Protein AF-A0A7H4PL98-F1 (afdb_monomer_lite)

Foldseek 3Di:
DEDEFEAAPVQGDCVNDDAAPFEWEADPVGTDTDGDTPPPPPLVPDQKYFYFHWYPDVVIDTGTDIDGDDD

Secondary structure (DSSP, 8-state):
-EEEE--BTTTBSGGG----S-EEEEETTEEEEE------TTGGG-SEEEEEEEESSSSPPEEEEEE----

pLDDT: mean 91.4, std 8.31, range [64.06, 97.88]

Structure (mmCIF, N/CA/C/O backbone):
data_AF-A0A7H4PL98-F1
#
_entry.id   AF-A0A7H4PL98-F1
#
loop_
_atom_site.group_PDB
_atom_site.id
_atom_site.type_symbol
_atom_site.label_atom_id
_atom_site.label_alt_id
_atom_site.label_comp_id
_atom_site.label_asym_id
_atom_site.label_entity_id
_atom_site.label_seq_id
_atom_site.pdbx_PDB_ins_code
_atom_site.Cartn_x
_atom_site.Cartn_y
_atom_site.Cartn_z
_atom_site.occupancy
_atom_site.B_iso_or_equiv
_atom_site.auth_seq_id
_atom_site.auth_comp_id
_atom_site.auth_asym_id
_atom_site.auth_atom_id
_atom_site.pdbx_PDB_model_num
ATOM 1 N N . MET A 1 1 ? -12.761 7.454 10.819 1.00 86.94 1 MET A N 1
ATOM 2 C CA . MET A 1 1 ? -11.945 8.396 10.005 1.00 86.94 1 MET A CA 1
ATOM 3 C C . MET A 1 1 ? -11.135 7.616 8.967 1.00 86.94 1 MET A C 1
ATOM 5 O O . MET A 1 1 ? -10.787 6.477 9.264 1.00 86.94 1 MET A O 1
ATOM 9 N N . ILE A 1 2 ? -10.826 8.199 7.799 1.00 93.94 2 ILE A N 1
ATOM 10 C CA . ILE A 1 2 ? -9.950 7.608 6.764 1.00 93.94 2 ILE A CA 1
ATOM 11 C C . ILE A 1 2 ? -8.867 8.601 6.313 1.00 93.94 2 ILE A C 1
ATOM 13 O O . ILE A 1 2 ? -9.131 9.800 6.256 1.00 93.94 2 ILE A O 1
ATOM 17 N N . ASN A 1 3 ? -7.672 8.108 5.968 1.00 94.19 3 ASN A N 1
ATOM 18 C CA . ASN A 1 3 ? -6.615 8.886 5.307 1.00 94.19 3 ASN A CA 1
ATOM 19 C C . ASN A 1 3 ? -5.963 8.081 4.163 1.00 94.19 3 ASN A C 1
ATOM 21 O O . ASN A 1 3 ? -6.016 6.850 4.156 1.00 94.19 3 ASN A O 1
ATOM 25 N N . SER A 1 4 ? -5.349 8.778 3.201 1.00 94.62 4 SER A N 1
ATOM 26 C CA . SER A 1 4 ? -4.617 8.201 2.066 1.00 94.62 4 SER A CA 1
ATOM 27 C C . SER A 1 4 ? -3.116 8.117 2.346 1.00 94.62 4 SER A C 1
ATOM 29 O O . SER A 1 4 ? -2.436 9.134 2.466 1.00 94.62 4 SER A O 1
ATOM 31 N N . LEU A 1 5 ? -2.579 6.899 2.392 1.00 94.62 5 LEU A N 1
ATOM 32 C CA . LEU A 1 5 ? -1.183 6.606 2.709 1.00 94.62 5 LEU A CA 1
ATOM 33 C C . LEU A 1 5 ? -0.429 6.291 1.413 1.00 94.62 5 LEU A C 1
ATOM 35 O O . LEU A 1 5 ? -0.495 5.170 0.899 1.00 94.62 5 LEU A O 1
ATOM 39 N N . ARG A 1 6 ? 0.266 7.293 0.860 1.00 93.25 6 ARG A N 1
ATOM 40 C CA . ARG A 1 6 ? 0.906 7.168 -0.463 1.00 93.25 6 ARG A CA 1
ATOM 41 C C . ARG A 1 6 ? 2.430 7.162 -0.458 1.00 93.25 6 ARG A C 1
ATOM 43 O O . ARG A 1 6 ? 3.007 6.435 -1.255 1.00 93.25 6 ARG A O 1
ATOM 50 N N . VAL A 1 7 ? 3.067 7.947 0.406 1.00 93.31 7 VAL A N 1
ATOM 51 C CA . VAL A 1 7 ? 4.519 8.177 0.354 1.00 93.31 7 VAL A CA 1
ATOM 52 C C . VAL A 1 7 ? 5.279 6.976 0.919 1.00 93.31 7 VAL A C 1
ATOM 54 O O . VAL A 1 7 ? 4.968 6.514 2.016 1.00 93.31 7 VAL A O 1
ATOM 57 N N . GLU A 1 8 ? 6.281 6.508 0.180 1.00 94.19 8 GLU A N 1
ATOM 58 C CA . GLU A 1 8 ? 7.263 5.504 0.614 1.00 94.19 8 GLU A CA 1
ATOM 59 C C . GLU A 1 8 ? 8.648 6.165 0.698 1.00 94.19 8 GLU A C 1
ATOM 61 O O . GLU A 1 8 ? 8.929 7.037 -0.134 1.00 94.19 8 GLU A O 1
ATOM 66 N N . PRO A 1 9 ? 9.509 5.795 1.665 1.00 91.81 9 PRO A N 1
ATOM 67 C CA . PRO A 1 9 ? 10.850 6.373 1.801 1.00 91.81 9 PRO A CA 1
ATOM 68 C C . PRO A 1 9 ? 11.671 6.352 0.504 1.00 91.81 9 PRO A C 1
ATOM 70 O O . PRO A 1 9 ? 12.359 7.320 0.187 1.00 91.81 9 PRO A O 1
ATOM 73 N N . GLU A 1 10 ? 11.561 5.269 -0.261 1.00 86.31 10 GLU A N 1
ATOM 74 C CA . GLU A 1 10 ? 12.358 4.973 -1.451 1.00 86.31 10 GLU A CA 1
ATOM 75 C C . GLU A 1 10 ? 11.856 5.708 -2.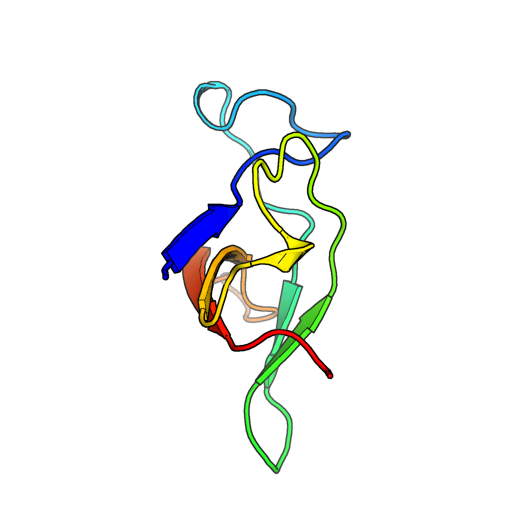702 1.00 86.31 10 GLU A C 1
ATOM 77 O O . GLU A 1 10 ? 12.630 5.962 -3.622 1.00 86.31 10 GLU A O 1
ATOM 82 N N . LEU A 1 11 ? 10.566 6.060 -2.745 1.00 80.06 11 LEU A N 1
ATOM 83 C CA . LEU A 1 11 ? 9.931 6.721 -3.894 1.00 80.06 11 LEU A CA 1
ATOM 84 C C . LEU A 1 11 ? 9.714 8.222 -3.672 1.00 80.06 11 LEU A C 1
ATOM 86 O O . LEU A 1 11 ? 9.552 8.986 -4.626 1.00 80.06 11 LEU A O 1
ATOM 90 N N . GLY A 1 12 ? 9.707 8.669 -2.415 1.00 77.62 12 GLY A N 1
ATOM 91 C CA . GLY A 1 12 ? 9.337 10.033 -2.073 1.00 77.62 12 GLY A CA 1
ATOM 92 C C . GLY A 1 12 ? 7.924 10.364 -2.564 1.00 77.62 12 GLY A C 1
ATOM 93 O O . GLY A 1 12 ? 6.994 9.564 -2.441 1.00 77.62 12 GLY A O 1
ATOM 94 N N . SER A 1 13 ? 7.734 11.574 -3.097 1.00 70.50 13 SER A N 1
ATOM 95 C CA . SER A 1 13 ? 6.412 12.011 -3.559 1.00 70.50 13 SER A CA 1
ATOM 96 C C . SER A 1 13 ? 5.880 11.107 -4.689 1.00 70.50 13 SER A C 1
ATOM 98 O O . SER A 1 13 ? 6.561 10.979 -5.709 1.00 70.50 13 SER A O 1
ATOM 100 N N . PRO A 1 14 ? 4.636 10.585 -4.591 1.00 64.06 14 PRO A N 1
ATOM 101 C CA . PRO A 1 14 ? 4.023 9.727 -5.614 1.00 64.06 14 PRO A CA 1
ATOM 102 C C . PRO A 1 14 ? 3.991 10.347 -7.017 1.00 64.06 14 PRO A C 1
ATOM 104 O 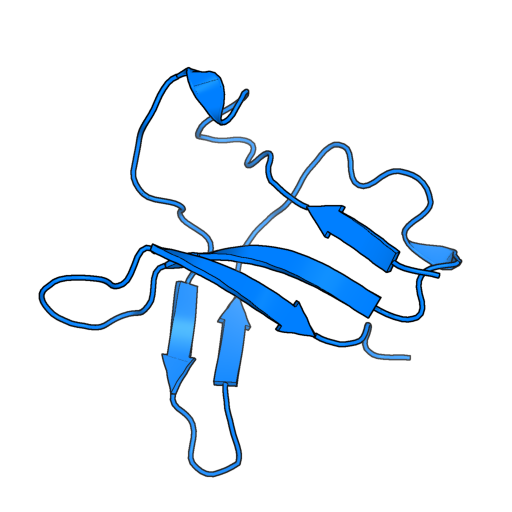O . PRO A 1 14 ? 3.922 9.635 -8.013 1.00 64.06 14 PRO A O 1
ATOM 107 N N . ALA A 1 15 ? 4.054 11.680 -7.106 1.00 67.44 15 ALA A N 1
ATOM 108 C CA . ALA A 1 15 ? 4.074 12.413 -8.369 1.00 67.44 15 ALA A CA 1
ATOM 109 C C . ALA A 1 15 ? 5.318 12.125 -9.234 1.00 67.44 15 ALA A C 1
ATOM 111 O O . ALA A 1 15 ? 5.315 12.454 -10.415 1.00 67.44 15 ALA A O 1
ATOM 112 N N . ARG A 1 16 ? 6.378 11.529 -8.668 1.00 67.25 16 ARG A N 1
ATOM 113 C CA . ARG A 1 16 ? 7.626 11.217 -9.386 1.00 67.25 16 ARG A CA 1
ATOM 114 C C . ARG A 1 16 ? 7.582 9.902 -10.175 1.00 67.25 16 ARG A C 1
ATOM 116 O O . ARG A 1 16 ? 8.514 9.630 -10.925 1.00 67.25 16 ARG A O 1
ATOM 123 N N . GLY A 1 17 ? 6.498 9.131 -10.061 1.00 70.56 17 GLY A N 1
ATOM 124 C CA . GLY A 1 17 ? 6.360 7.829 -10.715 1.00 70.56 17 GLY A CA 1
ATOM 125 C C . GLY A 1 17 ? 7.163 6.719 -10.026 1.00 70.56 17 GLY A C 1
ATOM 126 O O . GLY A 1 17 ? 7.901 6.962 -9.075 1.00 70.56 17 GLY A O 1
ATOM 127 N N . GLY A 1 18 ? 6.985 5.481 -10.491 1.00 82.88 18 GLY A N 1
ATOM 128 C CA . GLY A 1 18 ? 7.605 4.281 -9.916 1.00 82.88 18 GLY A CA 1
ATOM 129 C C . GLY A 1 18 ? 6.585 3.290 -9.353 1.00 82.88 18 GLY A C 1
ATOM 130 O O . GLY A 1 18 ? 5.487 3.666 -8.943 1.00 82.88 18 GLY A O 1
ATOM 131 N N . LEU A 1 19 ? 6.937 2.003 -9.374 1.00 91.00 19 LEU A N 1
ATOM 132 C CA . LEU A 1 19 ? 6.120 0.948 -8.775 1.00 91.00 19 LEU A CA 1
ATOM 133 C C . LEU A 1 19 ? 6.221 1.026 -7.243 1.00 91.00 19 LEU A C 1
ATOM 135 O O . LEU A 1 19 ? 7.345 1.022 -6.737 1.00 91.00 19 LEU A O 1
ATOM 139 N N . PRO A 1 20 ? 5.090 1.033 -6.511 1.00 94.38 20 PRO A N 1
ATOM 140 C CA . PRO A 1 20 ? 5.103 0.917 -5.059 1.00 94.38 20 PRO A CA 1
ATOM 141 C C . PRO A 1 20 ? 5.873 -0.325 -4.603 1.00 94.38 20 PRO A C 1
ATOM 143 O O . PRO A 1 20 ? 5.702 -1.417 -5.157 1.00 94.38 20 PRO A O 1
ATOM 146 N N . GLN A 1 21 ? 6.670 -0.171 -3.553 1.00 95.38 21 GLN A N 1
ATOM 147 C CA . GLN A 1 21 ? 7.252 -1.279 -2.799 1.00 95.38 21 GLN A CA 1
ATOM 148 C C . GLN A 1 21 ? 6.231 -1.911 -1.855 1.00 95.38 21 GLN A C 1
ATOM 150 O O . GLN A 1 21 ? 6.397 -3.065 -1.474 1.00 95.38 21 GLN A O 1
ATOM 155 N N . THR A 1 22 ? 5.152 -1.204 -1.504 1.00 97.12 22 THR A N 1
ATOM 156 C CA . THR A 1 22 ? 4.029 -1.812 -0.784 1.00 97.12 22 THR A CA 1
ATOM 157 C C . THR A 1 22 ? 3.334 -2.838 -1.675 1.00 97.12 22 THR A C 1
ATOM 159 O O . THR A 1 22 ? 2.724 -2.477 -2.687 1.00 97.12 22 THR A O 1
ATOM 162 N N . VAL A 1 23 ? 3.405 -4.108 -1.276 1.00 97.75 23 VAL A N 1
ATOM 163 C CA . VAL A 1 23 ? 2.840 -5.246 -2.008 1.00 97.75 23 VAL A CA 1
ATOM 164 C C . VAL A 1 23 ? 1.606 -5.779 -1.292 1.00 97.75 23 VAL A C 1
ATOM 166 O O . VAL A 1 23 ? 1.634 -6.046 -0.089 1.00 97.75 23 VAL A O 1
ATOM 169 N N . ALA A 1 24 ? 0.532 -5.956 -2.053 1.00 97.88 24 ALA A N 1
ATOM 170 C CA . ALA A 1 24 ? -0.652 -6.701 -1.675 1.00 97.88 24 ALA A CA 1
ATOM 171 C C . ALA A 1 24 ? -0.580 -8.110 -2.279 1.00 97.88 24 ALA A C 1
ATOM 173 O O . ALA A 1 24 ? -0.622 -8.275 -3.494 1.00 97.88 24 ALA A O 1
ATOM 174 N N . THR A 1 25 ? -0.499 -9.117 -1.417 1.00 97.62 25 THR A N 1
ATOM 175 C CA . THR A 1 25 ? -0.484 -10.534 -1.793 1.00 97.62 25 THR A CA 1
ATOM 176 C C . THR A 1 25 ? -1.806 -11.178 -1.414 1.00 97.62 25 THR A C 1
ATOM 178 O O . THR A 1 25 ? -2.287 -11.017 -0.285 1.00 97.62 25 THR A O 1
ATOM 181 N N . ARG A 1 26 ? -2.390 -11.949 -2.334 1.00 95.12 26 ARG A N 1
ATOM 182 C CA . ARG A 1 26 ? -3.602 -12.725 -2.052 1.00 95.12 26 ARG A CA 1
ATOM 183 C C . ARG A 1 26 ? -3.280 -13.885 -1.096 1.00 95.12 26 ARG A C 1
ATOM 185 O O . ARG A 1 26 ? -2.342 -14.650 -1.308 1.00 95.12 26 ARG A O 1
ATOM 192 N N . ARG A 1 27 ? -4.065 -14.011 -0.030 1.00 95.19 27 ARG A N 1
ATOM 193 C CA . ARG A 1 27 ? -4.064 -15.104 0.958 1.00 95.19 27 ARG A CA 1
ATOM 194 C C . ARG A 1 27 ? -5.425 -15.807 0.942 1.00 95.19 27 ARG A C 1
ATOM 196 O O . ARG A 1 27 ? -6.349 -15.332 0.281 1.00 95.19 27 ARG A O 1
ATOM 203 N N . ALA A 1 28 ? -5.554 -16.936 1.641 1.00 95.19 28 ALA A N 1
ATOM 204 C CA . ALA A 1 28 ? -6.805 -17.703 1.651 1.00 95.19 28 ALA A CA 1
ATOM 205 C C . ALA A 1 28 ? -7.973 -16.883 2.237 1.00 95.19 28 ALA A C 1
ATOM 207 O O . ALA A 1 28 ? -9.085 -16.914 1.720 1.00 95.19 28 ALA A O 1
ATOM 208 N N . GLU A 1 29 ? -7.686 -16.087 3.261 1.00 90.88 29 GLU A N 1
ATOM 209 C CA . GLU A 1 29 ? -8.632 -15.267 4.016 1.00 90.88 29 GLU A CA 1
ATOM 210 C C . GLU A 1 29 ? -8.752 -13.813 3.524 1.00 90.88 29 GLU A C 1
ATOM 212 O O . GLU A 1 29 ? -9.508 -13.029 4.096 1.00 90.88 29 GLU A O 1
ATOM 217 N N . GLY A 1 30 ? -8.037 -13.426 2.461 1.00 91.69 30 GLY A N 1
ATOM 218 C CA . GLY A 1 30 ? -8.123 -12.075 1.905 1.00 91.69 30 GLY A CA 1
ATOM 219 C C . GLY A 1 30 ? -6.813 -11.568 1.319 1.00 91.69 30 GLY A C 1
ATOM 220 O O . GLY A 1 30 ? -6.133 -12.272 0.579 1.00 91.69 30 GLY A O 1
ATOM 221 N N . TRP A 1 31 ? -6.468 -10.319 1.625 1.00 94.06 31 TRP A N 1
ATOM 222 C CA . TRP A 1 31 ? -5.245 -9.678 1.148 1.00 94.06 31 TRP A CA 1
ATOM 223 C C . TRP A 1 31 ? -4.321 -9.370 2.315 1.00 94.06 31 TRP A C 1
ATOM 225 O O . TRP A 1 31 ? -4.726 -8.761 3.304 1.00 94.06 31 TRP A O 1
ATOM 235 N N . GLN A 1 32 ? -3.059 -9.753 2.176 1.00 95.62 32 GLN A N 1
ATOM 236 C CA . GLN A 1 32 ? -1.995 -9.305 3.055 1.00 95.62 32 GLN A CA 1
ATOM 237 C C . GLN A 1 32 ? -1.274 -8.143 2.383 1.00 95.62 32 GLN A C 1
ATOM 239 O O . GLN A 1 32 ? -0.738 -8.305 1.291 1.00 95.62 32 GLN A O 1
ATOM 244 N N . ILE A 1 33 ? -1.221 -6.995 3.052 1.00 96.19 33 ILE A N 1
ATOM 245 C CA . ILE A 1 33 ? -0.497 -5.817 2.573 1.00 96.19 33 ILE A CA 1
ATOM 246 C C . ILE A 1 33 ? 0.765 -5.655 3.421 1.00 96.19 33 ILE A C 1
ATOM 248 O O . ILE A 1 33 ? 0.680 -5.634 4.649 1.00 96.19 33 ILE A O 1
ATOM 252 N N . ASN A 1 34 ? 1.927 -5.554 2.779 1.00 96.56 34 ASN A N 1
ATOM 253 C CA . ASN A 1 34 ? 3.211 -5.316 3.437 1.00 96.56 34 ASN A CA 1
ATOM 254 C C . ASN A 1 34 ? 3.955 -4.172 2.738 1.00 96.56 34 ASN A C 1
ATOM 256 O O . ASN A 1 34 ? 4.075 -4.174 1.515 1.00 96.56 34 ASN A O 1
ATOM 260 N N . GLY A 1 35 ? 4.434 -3.197 3.507 1.00 95.19 35 GLY A N 1
ATOM 261 C CA . GLY A 1 35 ? 5.178 -2.043 3.016 1.00 95.19 35 GLY A CA 1
ATOM 262 C C . GLY A 1 35 ? 5.469 -1.037 4.127 1.00 95.19 35 GLY A C 1
ATOM 263 O O . GLY A 1 35 ? 5.052 -1.223 5.270 1.00 95.19 35 GLY A O 1
ATOM 264 N N . HIS A 1 36 ? 6.165 0.046 3.782 1.00 95.19 36 HIS A N 1
ATOM 265 C CA . HIS A 1 36 ? 6.533 1.107 4.717 1.00 95.19 36 HIS A CA 1
ATOM 266 C C . HIS A 1 36 ? 6.060 2.462 4.187 1.00 95.19 36 HIS A C 1
ATOM 268 O O . HIS A 1 36 ? 6.471 2.909 3.117 1.00 95.19 36 HIS A O 1
ATOM 274 N N . LYS A 1 37 ? 5.160 3.108 4.937 1.00 94.31 37 LYS A N 1
ATOM 275 C CA . LYS A 1 37 ? 4.604 4.421 4.601 1.00 94.31 37 LYS A CA 1
ATOM 276 C C . LYS A 1 37 ? 5.128 5.479 5.559 1.00 94.31 37 LYS A C 1
ATOM 278 O O . LYS A 1 37 ? 5.191 5.244 6.760 1.00 94.31 37 LYS A O 1
ATOM 283 N N . ILE A 1 38 ? 5.438 6.654 5.020 1.00 93.81 38 ILE A N 1
ATOM 284 C CA . ILE A 1 38 ? 5.822 7.840 5.794 1.00 93.81 38 ILE A CA 1
ATOM 285 C C . ILE A 1 38 ? 4.820 8.976 5.571 1.00 93.81 38 ILE A C 1
ATOM 287 O O . ILE A 1 38 ? 4.015 8.939 4.639 1.00 93.81 38 ILE A O 1
ATOM 291 N N . TYR A 1 39 ? 4.856 9.982 6.449 1.00 92.38 39 TYR A N 1
ATOM 292 C CA . TYR A 1 39 ? 3.915 11.112 6.457 1.00 92.38 39 TYR A CA 1
ATOM 293 C C . TYR A 1 39 ? 2.440 10.689 6.603 1.00 92.38 39 TYR A C 1
ATOM 295 O O . TYR A 1 39 ? 1.538 11.233 5.967 1.00 92.38 39 TYR A O 1
ATOM 303 N N . THR A 1 40 ? 2.186 9.706 7.467 1.00 92.81 40 THR A N 1
ATOM 304 C CA . THR A 1 40 ? 0.855 9.155 7.757 1.00 92.81 40 THR A CA 1
ATOM 305 C C . THR A 1 40 ? 0.162 9.930 8.882 1.00 92.81 40 THR A C 1
ATOM 307 O O . THR A 1 40 ? -0.035 9.426 9.987 1.00 92.81 40 THR A O 1
ATOM 310 N N . THR A 1 41 ? -0.173 11.194 8.630 1.00 93.00 41 THR A N 1
ATOM 311 C CA . THR A 1 41 ? -0.756 12.084 9.647 1.00 93.00 41 THR A CA 1
ATOM 312 C C . THR A 1 41 ? -2.040 11.511 10.254 1.00 93.00 41 THR A C 1
ATOM 314 O O . THR A 1 41 ? -2.946 11.089 9.531 1.00 93.00 41 THR A O 1
ATOM 317 N N . GLY A 1 42 ? -2.123 11.539 11.589 1.00 93.19 42 GLY A N 1
ATOM 318 C CA . GLY A 1 42 ? -3.303 11.123 12.351 1.00 93.19 42 GLY A CA 1
ATOM 319 C C . GLY A 1 42 ? -3.493 9.610 12.492 1.00 93.19 42 GLY A C 1
ATOM 320 O O . GLY A 1 42 ? -4.592 9.204 12.856 1.00 93.19 42 GLY A O 1
ATOM 321 N N . ILE A 1 43 ? -2.464 8.798 12.207 1.00 94.00 43 ILE A N 1
ATOM 322 C CA . ILE A 1 43 ? -2.534 7.325 12.141 1.00 94.00 43 ILE A CA 1
ATOM 323 C C . ILE A 1 43 ? -3.238 6.668 13.342 1.00 94.00 43 ILE A C 1
ATOM 325 O O . ILE A 1 43 ? -4.103 5.824 13.127 1.00 94.00 43 ILE A O 1
ATOM 329 N N . GLU A 1 44 ? -2.965 7.128 14.567 1.00 92.81 44 GLU A N 1
ATOM 330 C CA . GLU A 1 44 ? -3.549 6.601 15.816 1.00 92.81 44 GLU A CA 1
ATOM 331 C C . GLU A 1 44 ? -5.083 6.741 15.894 1.00 92.81 44 GLU A C 1
ATOM 333 O O . GLU A 1 44 ? -5.748 5.996 16.604 1.00 92.81 44 GLU A O 1
ATOM 338 N N . GLY A 1 45 ? -5.670 7.702 15.170 1.00 94.19 45 GLY A N 1
ATOM 339 C CA . GLY A 1 45 ? -7.114 7.972 15.178 1.00 94.19 45 GLY A CA 1
ATOM 340 C C . GLY A 1 45 ? -7.868 7.425 13.963 1.00 94.19 45 GLY A C 1
ATOM 341 O O . GLY A 1 45 ? -9.058 7.717 13.787 1.00 94.19 45 GLY A O 1
ATOM 342 N N . LEU A 1 46 ? -7.197 6.697 13.066 1.00 94.25 46 LEU A N 1
ATOM 343 C CA . LEU A 1 46 ? -7.817 6.214 11.834 1.00 94.25 46 LEU A CA 1
ATOM 344 C C . LEU A 1 46 ? -8.579 4.913 12.068 1.00 94.25 46 LEU A C 1
ATOM 346 O O . LEU A 1 46 ? -8.104 3.989 12.708 1.00 94.25 46 LEU A O 1
ATOM 350 N N . SER A 1 47 ? -9.771 4.826 11.483 1.00 95.81 47 SER A N 1
ATOM 351 C CA . SER A 1 47 ? -10.554 3.582 11.440 1.00 95.81 47 SER A CA 1
ATOM 352 C C . SER A 1 47 ? -10.280 2.807 10.150 1.00 95.81 47 SER A C 1
ATOM 354 O O . SER A 1 47 ? -10.497 1.603 10.087 1.00 95.81 47 SER A O 1
ATOM 356 N N . TRP A 1 48 ? -9.816 3.518 9.118 1.00 95.81 48 TRP A N 1
ATOM 357 C CA . TRP A 1 48 ? -9.562 2.999 7.782 1.00 95.81 48 TRP A CA 1
ATOM 358 C C . TRP A 1 48 ? -8.313 3.638 7.180 1.00 95.81 48 TRP A C 1
ATOM 360 O O . TRP A 1 48 ? -8.044 4.826 7.381 1.00 95.81 48 TRP A O 1
ATOM 370 N N . LEU A 1 49 ? -7.593 2.857 6.383 1.00 96.75 49 LEU A N 1
ATOM 371 C CA . LEU A 1 49 ? -6.370 3.234 5.686 1.00 96.75 49 LEU A CA 1
ATOM 372 C C . LEU A 1 49 ? -6.570 3.002 4.184 1.00 96.75 49 LEU A C 1
ATOM 374 O O . LEU A 1 49 ? -6.801 1.871 3.761 1.00 96.75 49 LEU A O 1
ATOM 378 N N . ALA A 1 50 ? -6.470 4.058 3.377 1.00 97.06 50 ALA A N 1
ATOM 379 C CA . ALA A 1 50 ? -6.419 3.961 1.919 1.00 97.06 50 ALA A CA 1
ATOM 380 C C . ALA A 1 50 ? -4.949 3.880 1.477 1.00 97.06 50 ALA A C 1
ATOM 382 O O . ALA A 1 50 ? -4.265 4.897 1.362 1.00 97.06 50 ALA A O 1
ATOM 383 N N . ILE A 1 51 ? -4.441 2.665 1.280 1.00 96.75 51 ILE A N 1
ATOM 384 C CA . ILE A 1 51 ? -3.014 2.378 1.090 1.00 96.75 51 ILE A CA 1
ATOM 385 C C . ILE A 1 51 ? -2.702 2.292 -0.403 1.00 96.75 51 ILE A C 1
ATOM 387 O O . ILE A 1 51 ? -3.215 1.418 -1.094 1.00 96.75 51 ILE A O 1
ATOM 391 N N . TRP A 1 52 ? -1.839 3.166 -0.921 1.00 95.81 52 TRP A N 1
ATOM 392 C CA . TRP A 1 52 ? -1.356 3.029 -2.298 1.00 95.81 52 TRP A CA 1
ATOM 393 C C . TRP A 1 52 ? -0.327 1.900 -2.383 1.00 95.81 52 TRP A C 1
ATOM 395 O O . TRP A 1 52 ? 0.633 1.885 -1.613 1.00 95.81 52 TRP A O 1
ATOM 405 N N . GLY A 1 53 ? -0.515 0.957 -3.296 1.00 96.12 53 GLY A N 1
ATOM 406 C CA . GLY A 1 53 ? 0.326 -0.231 -3.409 1.00 96.12 53 GLY A CA 1
ATOM 407 C C . GLY A 1 53 ? 0.120 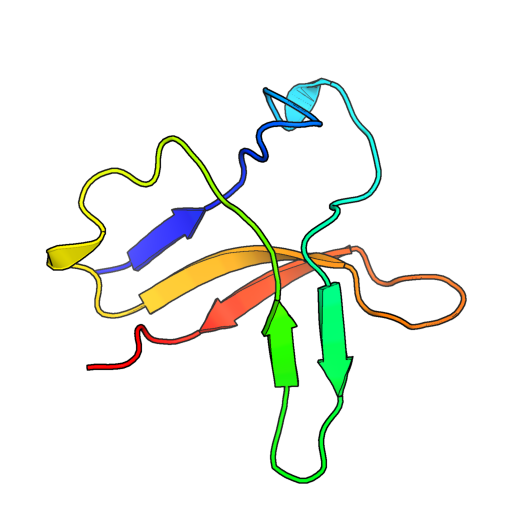-0.952 -4.732 1.00 96.12 53 GLY A C 1
ATOM 408 O O . GLY A 1 53 ? -0.705 -0.547 -5.558 1.00 96.12 53 GLY A O 1
ATOM 409 N N . ARG A 1 54 ? 0.854 -2.043 -4.925 1.00 96.88 54 ARG A N 1
ATOM 410 C CA . ARG A 1 54 ? 0.701 -2.929 -6.083 1.00 96.88 54 ARG A CA 1
ATOM 411 C C . ARG A 1 54 ? 0.380 -4.353 -5.658 1.00 96.88 54 ARG A C 1
ATOM 413 O O . ARG A 1 54 ? 0.719 -4.737 -4.543 1.00 96.88 54 ARG A O 1
ATOM 420 N N . SER A 1 55 ? -0.199 -5.146 -6.547 1.00 97.62 55 SER A N 1
ATOM 421 C CA . SER A 1 55 ? -0.259 -6.592 -6.363 1.00 97.62 55 SER A CA 1
ATOM 422 C C . SER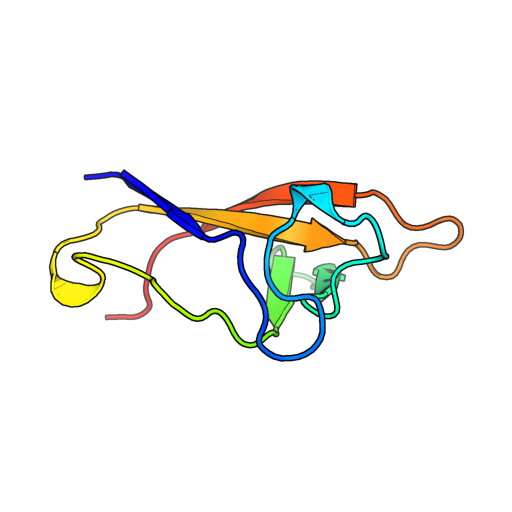 A 1 55 ? 1.074 -7.270 -6.704 1.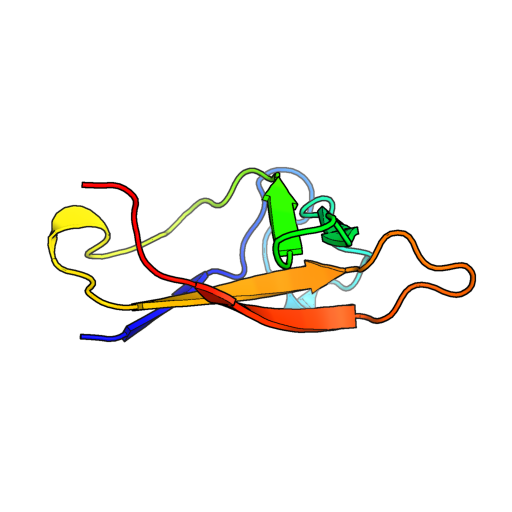00 97.62 55 SER A C 1
ATOM 424 O O . SER A 1 55 ? 2.002 -6.657 -7.255 1.00 97.62 55 SER A O 1
ATOM 426 N N . ASP A 1 56 ? 1.173 -8.547 -6.352 1.00 96.50 56 ASP A N 1
ATOM 427 C CA . ASP A 1 56 ? 2.216 -9.473 -6.796 1.00 96.50 56 ASP A CA 1
ATOM 428 C C . ASP A 1 56 ? 1.881 -10.203 -8.111 1.00 96.50 56 ASP A C 1
ATOM 430 O O . ASP A 1 56 ? 2.607 -11.114 -8.505 1.00 96.50 56 ASP A O 1
ATOM 434 N N . ASP A 1 57 ? 0.835 -9.770 -8.824 1.00 96.31 57 ASP A N 1
ATOM 435 C CA . ASP A 1 57 ? 0.478 -10.287 -10.148 1.00 96.31 57 ASP A CA 1
ATOM 436 C C . ASP A 1 57 ? 1.555 -9.983 -11.211 1.00 96.31 57 ASP A C 1
ATOM 438 O O . ASP A 1 57 ? 2.361 -9.054 -11.090 1.00 96.31 57 ASP A O 1
ATOM 442 N N . ALA A 1 58 ? 1.513 -10.737 -12.312 1.00 94.25 58 ALA A N 1
ATOM 443 C CA . ALA A 1 58 ? 2.302 -10.495 -13.516 1.00 94.25 58 ALA A CA 1
ATOM 444 C C . ALA A 1 58 ? 1.361 -10.339 -14.732 1.00 94.25 58 ALA A C 1
ATOM 446 O O . ALA A 1 58 ? 0.901 -11.352 -15.265 1.00 94.25 58 ALA A O 1
ATOM 447 N N . PRO A 1 59 ? 1.060 -9.105 -15.194 1.00 94.25 59 PRO A N 1
ATOM 448 C CA . PRO A 1 59 ? 1.592 -7.811 -14.739 1.00 94.25 59 PRO A CA 1
ATOM 449 C C . PRO A 1 59 ? 0.962 -7.307 -13.421 1.00 94.25 59 PRO A C 1
ATOM 451 O O . PRO A 1 59 ? -0.186 -7.646 -13.133 1.00 94.25 59 PRO A O 1
ATOM 454 N N . PRO A 1 60 ? 1.667 -6.458 -12.644 1.00 96.06 60 PRO A N 1
ATOM 455 C CA . PRO A 1 60 ? 1.168 -5.975 -11.359 1.00 96.06 60 PRO A CA 1
ATOM 456 C C . PRO A 1 60 ? 0.005 -4.993 -11.529 1.00 96.06 60 PRO A C 1
ATOM 458 O O . PRO A 1 60 ? 0.055 -4.076 -12.352 1.00 96.06 60 PRO A O 1
ATOM 461 N N . LEU A 1 61 ? -1.009 -5.127 -10.677 1.00 95.50 61 LEU A N 1
ATOM 462 C CA . LEU A 1 61 ? -2.115 -4.180 -10.558 1.00 95.50 61 LEU A CA 1
ATOM 463 C C . LEU A 1 61 ? -1.747 -3.102 -9.538 1.00 95.50 61 LEU A C 1
ATOM 465 O O . LEU A 1 61 ? -1.463 -3.411 -8.384 1.00 95.50 61 LEU A O 1
ATOM 469 N N . VAL A 1 62 ? -1.754 -1.832 -9.944 1.00 95.44 62 VAL A N 1
ATOM 470 C CA . VAL A 1 62 ? -1.385 -0.693 -9.084 1.00 95.44 62 VAL A CA 1
ATOM 471 C C . VAL A 1 62 ? -2.633 0.094 -8.702 1.00 95.44 62 VAL A C 1
ATOM 473 O O . VAL A 1 62 ? -3.432 0.448 -9.567 1.00 95.44 62 VAL A O 1
ATOM 476 N N . GLY A 1 63 ? -2.799 0.409 -7.417 1.00 94.44 63 GLY A N 1
ATOM 477 C CA . GLY A 1 63 ? -3.979 1.133 -6.954 1.00 94.44 63 GLY A CA 1
ATOM 478 C C . GLY A 1 63 ? -4.031 1.368 -5.450 1.00 94.44 63 GLY A C 1
ATOM 479 O O . GLY A 1 63 ? -3.027 1.275 -4.743 1.00 94.44 63 GLY A O 1
ATOM 480 N N . THR A 1 64 ? -5.228 1.709 -4.976 1.00 96.31 64 THR A N 1
ATOM 481 C CA . THR A 1 64 ? -5.520 1.925 -3.557 1.00 96.31 64 THR A CA 1
ATOM 482 C C . THR A 1 64 ? -6.166 0.683 -2.960 1.00 96.31 64 THR A C 1
ATOM 484 O O . THR A 1 64 ? -7.192 0.213 -3.444 1.00 96.31 64 THR A O 1
ATOM 487 N N . TRP A 1 65 ? -5.596 0.210 -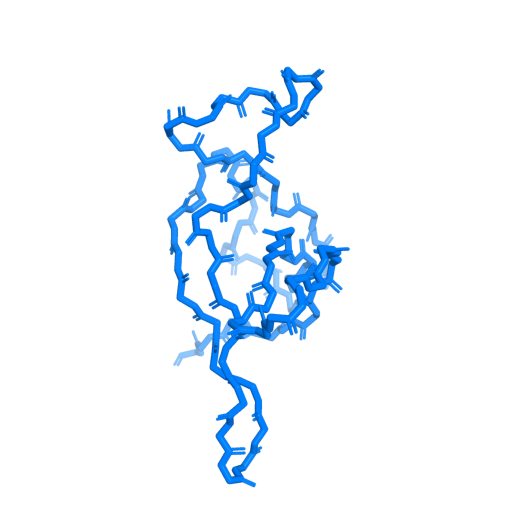1.861 1.00 96.12 65 TRP A N 1
ATOM 488 C CA . TRP A 1 65 ? -6.051 -0.926 -1.077 1.00 96.12 65 TRP A CA 1
ATOM 489 C C . TRP A 1 65 ? -6.645 -0.412 0.235 1.00 96.12 65 TRP A C 1
ATOM 491 O O . TRP A 1 65 ? -5.986 0.330 0.963 1.00 96.12 65 TRP A O 1
ATOM 501 N N . LEU A 1 66 ? -7.895 -0.766 0.530 1.00 96.06 66 LEU A N 1
ATOM 502 C CA . LEU A 1 66 ? -8.566 -0.349 1.761 1.00 96.06 66 LEU A CA 1
ATOM 503 C C . LEU A 1 66 ? -8.331 -1.387 2.862 1.00 96.06 66 LEU A C 1
ATOM 505 O O . LEU A 1 66 ? -8.614 -2.567 2.667 1.00 96.06 66 LEU A O 1
ATOM 509 N N . GLY A 1 67 ? -7.847 -0.946 4.021 1.00 93.56 67 GLY A N 1
ATOM 510 C CA . GLY A 1 67 ? -7.658 -1.798 5.197 1.00 93.56 67 GLY A CA 1
ATOM 511 C C . GLY A 1 67 ? -7.999 -1.079 6.499 1.00 93.56 67 GLY A C 1
ATOM 512 O O . GLY A 1 67 ? -8.191 0.136 6.513 1.00 93.56 67 GLY A O 1
ATOM 513 N N . ALA A 1 68 ? -8.060 -1.831 7.594 1.00 91.88 68 ALA A N 1
ATOM 514 C CA . ALA A 1 68 ? -8.195 -1.298 8.947 1.00 91.88 68 ALA A CA 1
ATOM 515 C C . ALA A 1 68 ? -6.871 -1.480 9.714 1.00 91.88 68 ALA A C 1
ATOM 517 O O . ALA A 1 68 ? -6.172 -2.471 9.470 1.00 91.88 68 ALA A O 1
ATOM 518 N N . PRO A 1 69 ? -6.501 -0.561 10.625 1.00 87.88 69 PRO A N 1
ATOM 519 C CA . PRO A 1 69 ? -5.373 -0.786 11.524 1.00 87.88 69 PRO A CA 1
ATOM 520 C C . PRO A 1 69 ? -5.600 -2.042 12.371 1.00 87.88 69 PRO A C 1
ATOM 522 O O . PRO A 1 69 ? -6.733 -2.335 12.762 1.00 87.88 69 PRO A O 1
ATOM 525 N N . ARG A 1 70 ? -4.527 -2.777 12.680 1.00 81.62 70 ARG A N 1
ATOM 526 C CA . ARG A 1 70 ? -4.590 -3.761 13.765 1.00 81.62 70 ARG A CA 1
ATOM 527 C C . ARG A 1 70 ? -4.645 -2.990 15.082 1.00 81.62 70 ARG A C 1
ATOM 529 O O . ARG A 1 70 ? -3.806 -2.117 15.286 1.00 81.62 70 ARG A O 1
ATOM 536 N N . GLN A 1 71 ? -5.656 -3.288 15.894 1.00 64.50 71 GLN A N 1
ATOM 537 C CA . GLN A 1 71 ? -5.756 -2.815 17.275 1.00 64.50 71 GLN A CA 1
ATOM 538 C C . GLN A 1 71 ? -4.813 -3.613 18.172 1.00 64.50 71 GLN A C 1
ATOM 540 O O . GLN A 1 71 ? -4.606 -4.812 17.863 1.00 64.50 71 GLN A O 1
#

Radius of gyration: 12.13 Å; chains: 1; bounding box: 24×30×32 Å

Organism: NCBI:txid1134687

InterPro domains:
  IPR009100 Acyl-CoA dehydrogenase/oxidase, N-terminal and middle domain superfamily [SSF56645] (7-61)
  IPR046373 Acyl-CoA oxidase/dehydrogenase, middle domain superfamily [G3DSA:2.40.110.10] (15-70)

Sequence (71 aa):
MINSLRVEPELGSPARGGLPQTVATRRAEGWQINGHKIYTTGIEGLSWLAIWGRSDDAPPLVGTWLGAPRQ